Protein AF-A0A0Q5HDR3-F1 (afdb_monomer)

Mean predicted aligned error: 3.55 Å

Nearest PDB structures (foldseek):
  8e0n-assembly1_A  TM=6.871E-01  e=6.907E-01  synthetic construct
  8e0m-assembly4_L  TM=6.457E-01  e=6.907E-01  synthetic construct
  8uc6-assembly2_B  TM=6.193E-01  e=1.793E+00  Homo sapiens
  4niq-assembly1_A  TM=4.450E-01  e=1.903E+00  Saccharomyces cerevisiae S288C
  5fvk-assembly2_B  TM=4.483E-01  e=4.653E+00  Saccharomyces cerevisiae

pLDDT: mean 92.87, std 9.76, range [51.78, 98.19]

Solvent-accessible surface area (backbone atoms only — not comparable to full-atom values): 3915 Å² total; per-residue (Å²): 135,53,73,69,57,54,51,52,54,54,49,51,50,52,51,49,43,52,49,51,30,52,50,17,57,76,69,68,35,64,65,47,33,48,55,30,41,54,54,34,50,51,44,46,74,67,52,91,46,70,71,59,27,54,52,32,53,55,48,55,77,42,66,85,48,93,77,84,121

Secondary structure (DSSP, 8-state):
--HHHHHHHHHHHHHHHHHHHHHHHHTT-HHHHHHHHHHHHHHHHH-S-HHHHHHHHHHHHHTT-TT--

Sequence (69 aa):
MTKVMEFAAERDLLHRVHTDLAVARTTNDYDGIKEAVDDLEMIVQHTSFPLLRHRAQGLIARAFDPHDS

Foldseek 3Di:
DDPVVVVVVLVVQLVVLLVQLVVCLVVVVPVSLVVSLVSLVVSLVPPPDVVSNVVSVVCNVCSPPNPPD

Radius of gyration: 12.27 Å; Cα contacts (8 Å, |Δi|>4): 52; chains: 1; bounding box: 34×20×29 Å

Structure (mmCIF, N/CA/C/O backbone):
data_AF-A0A0Q5HDR3-F1
#
_entry.id   AF-A0A0Q5HDR3-F1
#
loop_
_atom_site.group_PDB
_atom_site.id
_atom_site.type_symbol
_atom_site.label_atom_id
_atom_site.label_alt_id
_atom_site.label_comp_id
_atom_site.label_asym_id
_atom_site.label_entity_id
_atom_site.label_seq_id
_atom_site.pdbx_PDB_ins_code
_atom_site.Cartn_x
_atom_site.Cartn_y
_atom_site.Cartn_z
_atom_site.occupancy
_atom_site.B_iso_or_equiv
_atom_site.auth_seq_id
_atom_site.auth_comp_id
_atom_site.auth_asym_id
_atom_site.auth_atom_id
_atom_site.pdbx_PDB_model_num
ATOM 1 N N . MET A 1 1 ? -22.147 2.634 11.231 1.00 61.03 1 MET A N 1
ATOM 2 C CA . MET A 1 1 ? -21.272 1.610 10.625 1.00 61.03 1 MET A CA 1
ATOM 3 C C . MET A 1 1 ? -20.644 0.828 11.771 1.00 61.03 1 MET A C 1
ATOM 5 O O . MET A 1 1 ? -20.362 1.442 12.792 1.00 61.03 1 MET A O 1
ATOM 9 N N . THR A 1 2 ? -20.556 -0.503 11.715 1.00 86.12 2 THR A N 1
ATOM 10 C CA . THR A 1 2 ? -19.893 -1.270 12.790 1.00 86.12 2 THR A CA 1
ATOM 11 C C . THR A 1 2 ? -18.390 -1.335 12.516 1.00 86.12 2 THR A C 1
ATOM 13 O O . THR A 1 2 ? -17.989 -1.357 11.354 1.00 86.12 2 THR A O 1
ATOM 16 N N . LYS A 1 3 ? -17.556 -1.454 13.560 1.00 85.31 3 LYS A N 1
ATOM 17 C CA . LYS A 1 3 ? -16.093 -1.630 13.410 1.00 85.31 3 LYS A CA 1
ATOM 18 C C . LYS A 1 3 ? -15.704 -2.785 12.477 1.00 85.31 3 LYS A C 1
ATOM 20 O O . LYS A 1 3 ? -14.654 -2.750 11.851 1.00 85.31 3 LYS A O 1
ATOM 25 N N . VAL A 1 4 ? -16.554 -3.809 12.376 1.00 88.75 4 VAL A N 1
ATOM 26 C CA . VAL A 1 4 ? -16.364 -4.949 11.463 1.00 88.75 4 VAL A CA 1
ATOM 27 C C . VAL A 1 4 ? -16.517 -4.527 9.998 1.00 88.75 4 VAL A C 1
ATOM 29 O O . VAL A 1 4 ? -15.736 -4.962 9.158 1.00 88.75 4 VAL A O 1
ATOM 32 N N . MET A 1 5 ? -17.495 -3.670 9.688 1.00 91.62 5 MET A N 1
ATOM 33 C CA . MET A 1 5 ? -17.696 -3.146 8.332 1.00 91.62 5 MET A CA 1
ATOM 34 C C . MET A 1 5 ? -16.576 -2.183 7.925 1.00 91.62 5 MET A C 1
ATOM 36 O O . MET A 1 5 ? -16.115 -2.242 6.791 1.00 91.62 5 MET A O 1
ATOM 40 N N . GLU A 1 6 ? -16.109 -1.342 8.851 1.00 91.88 6 GLU A N 1
ATOM 41 C CA . GLU A 1 6 ? -14.963 -0.444 8.633 1.00 91.88 6 GLU A CA 1
ATOM 42 C C . GLU A 1 6 ? -13.683 -1.241 8.356 1.00 91.88 6 GLU A C 1
ATOM 44 O O . GLU A 1 6 ? -12.999 -0.993 7.367 1.00 91.88 6 GLU A O 1
ATOM 49 N N . PHE A 1 7 ? -13.417 -2.276 9.161 1.00 93.38 7 PHE A N 1
ATOM 50 C CA . PHE A 1 7 ? -12.277 -3.165 8.945 1.00 93.38 7 PHE A CA 1
ATOM 51 C C . PHE A 1 7 ? -12.327 -3.860 7.581 1.00 93.38 7 PHE A C 1
ATOM 53 O O . PHE A 1 7 ? -11.309 -3.950 6.900 1.00 93.38 7 PHE A O 1
ATOM 60 N N . ALA A 1 8 ? -13.497 -4.366 7.178 1.00 95.12 8 ALA A N 1
ATOM 61 C CA . ALA A 1 8 ? -13.654 -5.026 5.886 1.00 95.12 8 ALA A CA 1
ATOM 62 C C . ALA A 1 8 ? -13.360 -4.068 4.722 1.00 95.12 8 ALA A C 1
ATOM 64 O O . ALA A 1 8 ? -12.608 -4.432 3.822 1.00 95.12 8 ALA A O 1
ATOM 65 N N . ALA A 1 9 ? -13.876 -2.837 4.782 1.00 95.00 9 ALA A N 1
ATOM 66 C CA . ALA A 1 9 ? -13.635 -1.825 3.758 1.00 95.00 9 ALA A CA 1
ATOM 67 C C . ALA A 1 9 ? -12.150 -1.434 3.662 1.00 95.00 9 ALA A C 1
ATOM 69 O O . ALA A 1 9 ? -11.591 -1.411 2.567 1.00 95.00 9 ALA A O 1
ATOM 70 N N . GLU A 1 10 ? -11.483 -1.188 4.794 1.00 95.75 10 GLU A N 1
ATOM 71 C CA . GLU A 1 10 ? -10.053 -0.851 4.799 1.00 95.75 10 GLU A CA 1
ATOM 72 C C . GLU A 1 10 ? -9.170 -2.028 4.356 1.00 95.75 10 GLU A C 1
ATOM 74 O O . GLU A 1 10 ? -8.162 -1.837 3.675 1.00 95.75 10 GLU A O 1
ATOM 79 N N . ARG A 1 11 ? -9.553 -3.265 4.691 1.00 97.00 11 ARG A N 1
ATOM 80 C CA . ARG A 1 11 ? -8.877 -4.46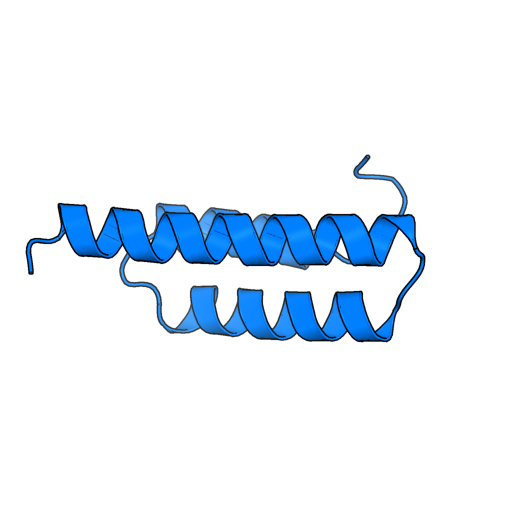8 4.190 1.00 97.00 11 ARG A CA 1
ATOM 81 C C . ARG A 1 11 ? -8.997 -4.575 2.670 1.00 97.00 11 ARG A C 1
ATOM 83 O O . ARG A 1 11 ? -8.018 -4.924 2.015 1.00 97.00 11 ARG A O 1
ATOM 90 N N . ASP A 1 12 ? -10.178 -4.312 2.123 1.00 97.38 12 ASP A N 1
ATOM 91 C CA . ASP A 1 12 ? -10.419 -4.400 0.683 1.00 97.38 12 ASP A CA 1
ATOM 92 C C . ASP A 1 12 ? -9.659 -3.296 -0.072 1.00 97.38 12 ASP A C 1
ATOM 94 O O . ASP A 1 12 ? -9.068 -3.572 -1.117 1.00 97.38 12 ASP A O 1
ATOM 98 N N . LEU A 1 13 ? -9.563 -2.090 0.504 1.00 96.62 13 LEU A N 1
ATOM 99 C CA . LEU A 1 13 ? -8.681 -1.027 0.011 1.00 96.62 13 LEU A CA 1
ATOM 100 C C . LEU A 1 13 ? -7.214 -1.481 -0.009 1.00 96.62 13 LEU A C 1
ATOM 102 O O . LEU A 1 13 ? -6.565 -1.407 -1.048 1.00 96.62 13 LEU A O 1
ATOM 106 N N . LEU A 1 14 ? -6.705 -2.021 1.103 1.00 97.56 14 LEU A N 1
ATOM 107 C CA . LEU A 1 14 ? -5.328 -2.517 1.182 1.00 97.56 14 LEU A CA 1
ATOM 108 C C . LEU A 1 14 ? -5.050 -3.633 0.162 1.00 97.56 14 LEU A C 1
ATOM 110 O O . LEU A 1 14 ? -3.971 -3.685 -0.424 1.00 97.56 14 LEU A O 1
ATOM 114 N N . HIS A 1 15 ? -6.006 -4.538 -0.062 1.00 97.81 15 HIS A N 1
ATOM 115 C CA . HIS A 1 15 ? -5.876 -5.578 -1.085 1.00 97.81 15 HIS A CA 1
ATOM 116 C C . HIS A 1 15 ? -5.810 -5.008 -2.502 1.00 97.81 15 HIS A C 1
ATOM 118 O O . HIS A 1 15 ? -5.044 -5.523 -3.319 1.00 97.81 15 HIS A O 1
ATOM 124 N N . ARG A 1 16 ? -6.583 -3.958 -2.792 1.00 98.00 16 ARG A N 1
ATOM 125 C CA . ARG A 1 16 ? -6.529 -3.275 -4.083 1.00 98.00 16 ARG A CA 1
ATOM 126 C C . ARG A 1 16 ? -5.159 -2.642 -4.314 1.00 98.00 16 ARG A C 1
ATOM 128 O O . ARG A 1 16 ? -4.504 -3.012 -5.278 1.00 98.00 16 ARG A O 1
ATOM 135 N N . VAL A 1 17 ? -4.684 -1.822 -3.375 1.00 97.50 17 VAL A N 1
ATOM 136 C CA . VAL A 1 17 ? -3.370 -1.161 -3.480 1.00 97.50 17 VAL A CA 1
ATOM 137 C C . VAL A 1 17 ? -2.235 -2.185 -3.595 1.00 97.50 17 VAL A C 1
ATOM 139 O O . VAL A 1 17 ? -1.308 -2.014 -4.378 1.00 97.50 17 VAL A O 1
ATOM 142 N N . HIS A 1 18 ? -2.323 -3.311 -2.879 1.00 97.12 18 HIS A N 1
ATOM 143 C CA 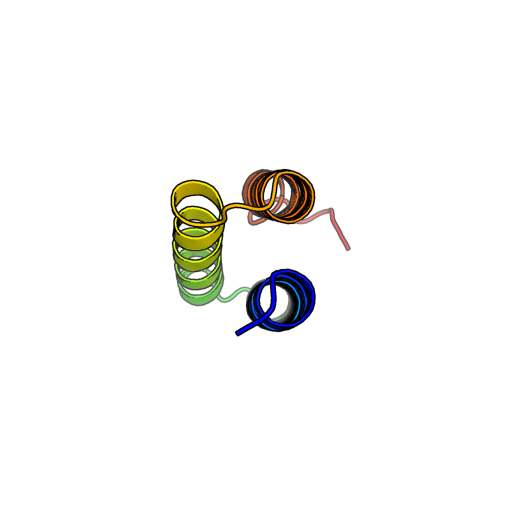. HIS A 1 18 ? -1.358 -4.403 -3.024 1.00 97.12 18 HIS A CA 1
ATOM 144 C C . HIS A 1 18 ? -1.369 -5.029 -4.429 1.00 97.12 18 HIS A C 1
ATOM 146 O O . HIS A 1 18 ? -0.314 -5.379 -4.954 1.00 97.12 18 HIS A O 1
ATOM 152 N N . THR A 1 19 ? -2.548 -5.174 -5.038 1.00 96.62 19 THR A N 1
ATOM 153 C CA . THR A 1 19 ? -2.678 -5.686 -6.410 1.00 96.62 19 THR A CA 1
ATOM 154 C C . THR A 1 19 ? -2.077 -4.697 -7.406 1.00 96.62 19 THR A C 1
ATOM 156 O O . THR A 1 19 ? -1.307 -5.112 -8.267 1.00 96.62 19 THR A O 1
ATOM 159 N N . ASP A 1 20 ? -2.366 -3.405 -7.246 1.00 96.44 20 ASP A N 1
ATOM 160 C CA . ASP A 1 20 ? -1.838 -2.342 -8.106 1.00 96.44 20 ASP A CA 1
ATOM 161 C C . ASP A 1 20 ? -0.300 -2.271 -8.004 1.00 96.44 20 ASP A C 1
ATOM 163 O O . ASP A 1 20 ? 0.385 -2.272 -9.028 1.00 96.44 20 ASP A O 1
ATOM 167 N N . LEU A 1 21 ? 0.257 -2.373 -6.788 1.00 95.94 21 LEU A N 1
ATOM 168 C CA . LEU A 1 21 ? 1.703 -2.490 -6.561 1.00 95.94 21 LEU A CA 1
ATOM 169 C C . LEU A 1 21 ? 2.303 -3.717 -7.264 1.00 95.94 21 LEU A C 1
ATOM 171 O O . LEU A 1 21 ? 3.361 -3.622 -7.885 1.00 95.94 21 LEU A O 1
ATOM 175 N N . ALA A 1 22 ? 1.652 -4.880 -7.169 1.00 94.69 22 ALA A N 1
ATOM 176 C CA . ALA A 1 22 ? 2.130 -6.095 -7.821 1.00 94.69 22 ALA A CA 1
ATOM 177 C C . ALA A 1 22 ? 2.138 -5.942 -9.350 1.00 94.69 22 ALA A C 1
ATOM 179 O O . ALA A 1 22 ? 3.130 -6.288 -9.990 1.00 94.69 22 ALA A O 1
ATOM 180 N N . VAL A 1 23 ? 1.078 -5.369 -9.929 1.00 95.12 23 VAL A N 1
ATOM 181 C CA . VAL A 1 23 ? 1.003 -5.083 -11.369 1.00 95.12 23 VAL A CA 1
ATOM 182 C C . VAL A 1 23 ? 2.132 -4.141 -11.778 1.00 95.12 23 VAL A C 1
ATOM 184 O O . VAL A 1 23 ? 2.908 -4.500 -12.663 1.00 95.12 23 VAL A O 1
ATOM 187 N N . ALA A 1 24 ? 2.294 -3.011 -11.087 1.00 95.12 24 ALA A N 1
ATOM 188 C CA . ALA A 1 24 ? 3.336 -2.033 -11.385 1.00 95.12 24 ALA 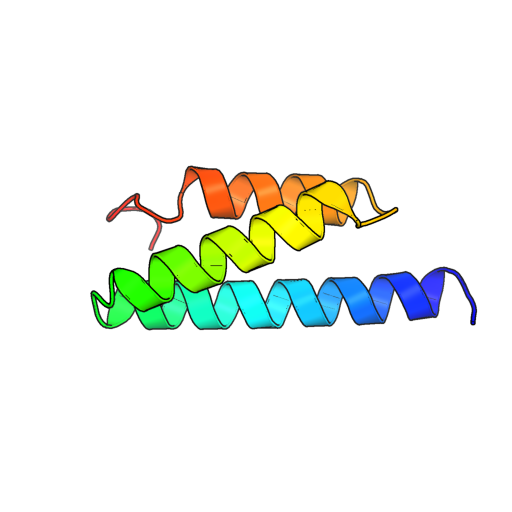A CA 1
ATOM 189 C C . ALA A 1 24 ? 4.748 -2.646 -11.320 1.00 95.12 24 ALA A C 1
ATOM 191 O O . ALA A 1 24 ? 5.579 -2.411 -12.199 1.00 95.12 24 ALA A O 1
ATOM 192 N N . ARG A 1 25 ? 5.008 -3.531 -10.346 1.00 92.75 25 ARG A N 1
ATOM 193 C CA . ARG A 1 25 ? 6.264 -4.299 -10.267 1.00 92.75 25 ARG A CA 1
ATOM 194 C C . ARG A 1 25 ? 6.448 -5.227 -11.465 1.00 92.75 25 ARG A C 1
ATOM 196 O O . ARG A 1 25 ? 7.522 -5.235 -12.061 1.00 92.75 25 ARG A O 1
ATOM 203 N N . THR A 1 26 ? 5.413 -5.968 -11.866 1.00 93.62 26 THR A N 1
ATOM 204 C CA . THR A 1 26 ? 5.503 -6.875 -13.027 1.00 93.62 26 THR A CA 1
ATOM 205 C C . THR A 1 26 ? 5.723 -6.148 -14.353 1.00 93.62 26 THR A C 1
ATOM 207 O O . THR A 1 26 ? 6.363 -6.695 -15.250 1.00 93.62 26 THR A O 1
ATOM 210 N N . THR A 1 27 ? 5.235 -4.913 -14.484 1.00 94.38 27 THR A N 1
ATOM 211 C CA . THR A 1 27 ? 5.405 -4.089 -15.687 1.00 94.38 27 THR A CA 1
ATOM 212 C C . THR A 1 27 ? 6.635 -3.184 -15.633 1.00 94.38 27 THR A C 1
ATOM 214 O O . THR A 1 27 ? 6.891 -2.475 -16.603 1.00 94.38 27 THR A O 1
ATOM 217 N N . ASN A 1 28 ? 7.416 -3.222 -14.545 1.00 92.00 28 ASN A N 1
ATOM 218 C CA . ASN A 1 28 ? 8.495 -2.268 -14.253 1.00 92.00 28 ASN A CA 1
ATOM 219 C C . ASN A 1 28 ? 8.033 -0.799 -14.340 1.00 92.00 28 ASN A C 1
ATOM 221 O O . ASN A 1 28 ? 8.792 0.080 -14.753 1.00 92.00 28 ASN A O 1
ATOM 225 N N . ASP A 1 29 ? 6.781 -0.540 -13.966 1.00 95.44 29 ASP A N 1
ATOM 226 C CA . ASP A 1 29 ? 6.205 0.797 -13.908 1.00 95.44 29 ASP A CA 1
ATOM 227 C C . ASP A 1 29 ? 6.611 1.473 -12.596 1.00 95.44 29 ASP A C 1
ATOM 229 O O . ASP A 1 29 ? 5.994 1.290 -11.547 1.00 95.44 29 ASP A O 1
ATOM 233 N N . TYR A 1 30 ? 7.708 2.223 -12.647 1.00 94.56 30 TYR A N 1
ATOM 234 C CA . TYR A 1 30 ? 8.272 2.868 -11.466 1.00 94.56 30 TYR A CA 1
ATOM 235 C C . TYR A 1 30 ? 7.370 3.963 -10.885 1.00 94.56 30 TYR A C 1
ATOM 237 O O . TYR A 1 30 ? 7.353 4.150 -9.666 1.00 94.56 30 TYR A O 1
ATOM 245 N N . ASP A 1 31 ? 6.619 4.666 -11.731 1.00 97.06 31 ASP A N 1
ATOM 246 C CA . ASP A 1 31 ? 5.684 5.691 -11.273 1.00 97.06 31 ASP A CA 1
ATOM 247 C C . ASP A 1 31 ? 4.468 5.027 -10.616 1.00 97.06 31 ASP A C 1
ATOM 249 O O . ASP A 1 31 ? 4.105 5.404 -9.504 1.00 97.06 31 ASP A O 1
ATOM 253 N N . GLY A 1 32 ? 3.953 3.936 -11.195 1.00 97.31 32 GLY A N 1
ATOM 254 C CA . GLY A 1 32 ? 2.910 3.120 -10.565 1.00 97.31 32 GLY A CA 1
ATOM 255 C C . GLY A 1 32 ? 3.329 2.515 -9.217 1.00 97.31 32 GLY A C 1
ATOM 256 O O . GLY A 1 32 ? 2.530 2.462 -8.282 1.00 97.31 32 GLY A O 1
ATOM 257 N N . ILE A 1 33 ? 4.597 2.106 -9.059 1.00 96.62 33 ILE A N 1
ATOM 258 C CA . ILE A 1 33 ? 5.118 1.646 -7.758 1.00 96.62 33 ILE A CA 1
ATOM 259 C C . ILE A 1 33 ? 5.092 2.785 -6.731 1.00 96.62 33 ILE A C 1
ATOM 261 O O . ILE A 1 33 ? 4.709 2.551 -5.586 1.00 96.62 33 ILE A O 1
ATOM 265 N N . LYS A 1 34 ? 5.489 4.005 -7.115 1.00 97.62 34 LYS A N 1
ATOM 266 C CA . LYS A 1 34 ? 5.449 5.169 -6.216 1.00 97.62 34 LYS A CA 1
ATOM 267 C C . LYS A 1 34 ? 4.027 5.524 -5.805 1.00 97.62 34 LYS A C 1
ATOM 269 O O . LYS A 1 34 ? 3.791 5.687 -4.616 1.00 97.62 34 LYS A O 1
ATOM 274 N N . GLU A 1 35 ? 3.096 5.575 -6.755 1.00 97.69 35 GLU A N 1
ATOM 275 C CA . GLU A 1 35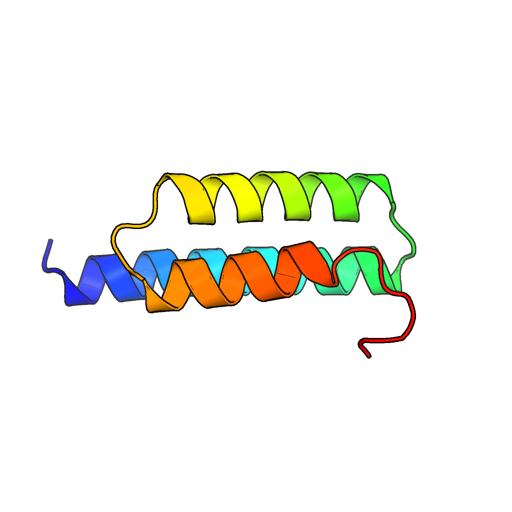 ? 1.684 5.845 -6.464 1.00 97.69 35 GLU A CA 1
ATOM 276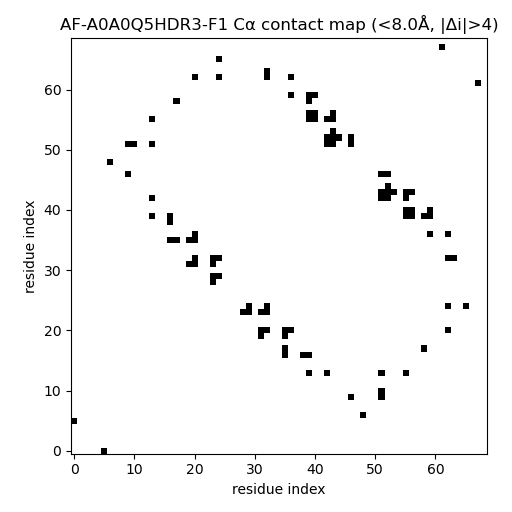 C C . GLU A 1 35 ? 1.119 4.820 -5.472 1.00 97.69 35 GLU A C 1
ATOM 278 O O . GLU A 1 35 ? 0.508 5.186 -4.468 1.00 97.69 35 GLU A O 1
ATOM 283 N N . ALA A 1 36 ? 1.410 3.532 -5.678 1.00 97.62 36 ALA A N 1
ATOM 284 C CA . ALA A 1 36 ? 0.977 2.494 -4.751 1.00 97.62 36 ALA A CA 1
ATOM 285 C C . ALA A 1 36 ? 1.644 2.611 -3.366 1.00 97.62 36 AL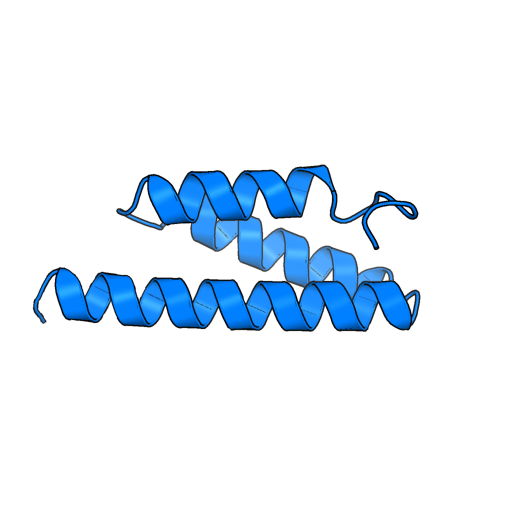A A C 1
ATOM 287 O O . ALA A 1 36 ? 1.023 2.283 -2.355 1.00 97.62 36 ALA A O 1
ATOM 288 N N . VAL A 1 37 ? 2.897 3.076 -3.285 1.00 97.75 37 VAL A N 1
ATOM 289 C CA . VAL A 1 37 ? 3.565 3.359 -2.003 1.00 97.75 37 VAL A CA 1
ATOM 290 C C . VAL A 1 37 ? 2.902 4.530 -1.283 1.00 97.75 37 VAL A C 1
ATOM 292 O O . VAL A 1 37 ? 2.611 4.392 -0.095 1.00 97.75 37 VAL A O 1
ATOM 295 N N . ASP A 1 38 ? 2.598 5.624 -1.978 1.00 98.19 38 ASP A N 1
ATOM 296 C CA . ASP A 1 38 ? 1.912 6.787 -1.402 1.00 98.19 38 ASP A CA 1
ATOM 297 C C . ASP A 1 38 ? 0.531 6.390 -0.838 1.00 98.19 38 ASP A C 1
ATOM 299 O O . ASP A 1 38 ? 0.168 6.753 0.287 1.00 98.19 38 ASP A O 1
ATOM 303 N N . ASP A 1 39 ? -0.213 5.547 -1.560 1.00 97.94 39 ASP A N 1
ATOM 304 C CA . ASP A 1 39 ? -1.484 4.986 -1.091 1.00 97.94 39 AS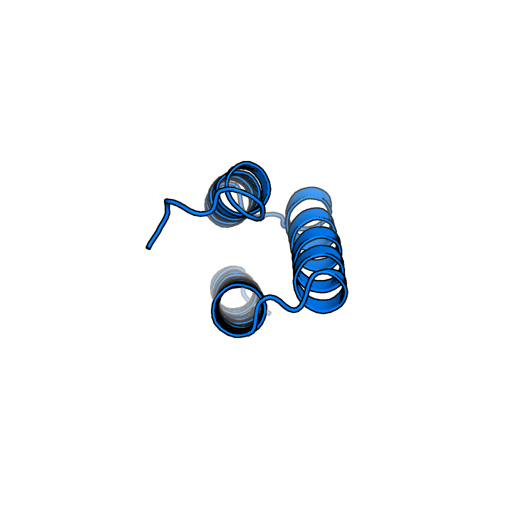P A CA 1
ATOM 305 C C . ASP A 1 39 ? -1.315 4.107 0.162 1.00 97.94 39 ASP A C 1
ATOM 307 O O . ASP A 1 39 ? -2.105 4.191 1.113 1.00 97.94 39 ASP A O 1
ATOM 311 N N . LEU A 1 40 ? -0.272 3.271 0.210 1.00 98.06 40 LEU A N 1
ATOM 312 C CA . LEU A 1 40 ? 0.048 2.475 1.399 1.00 98.06 40 LEU A CA 1
ATOM 313 C C . LEU A 1 40 ? 0.421 3.366 2.589 1.00 98.06 40 LEU A C 1
ATOM 315 O 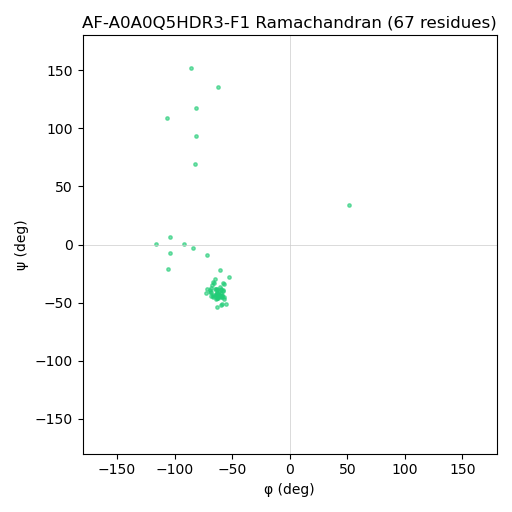O . LEU A 1 40 ? 0.025 3.062 3.719 1.00 98.06 40 LEU A O 1
ATOM 319 N N . GLU A 1 41 ? 1.144 4.464 2.367 1.00 97.94 41 GLU A N 1
ATOM 320 C CA . GLU A 1 41 ? 1.478 5.436 3.409 1.00 97.94 41 GLU A CA 1
ATOM 321 C C . GLU A 1 41 ? 0.224 6.109 3.974 1.00 97.94 41 GLU A C 1
ATOM 323 O O . GLU A 1 41 ? 0.086 6.209 5.199 1.00 97.94 41 GLU A O 1
ATOM 328 N N . MET A 1 42 ? -0.740 6.476 3.122 1.00 97.69 42 MET A N 1
ATOM 329 C CA . MET A 1 42 ? -2.041 6.976 3.577 1.00 97.69 42 MET A CA 1
ATOM 330 C C . MET A 1 42 ? -2.762 5.951 4.460 1.00 97.69 42 MET A C 1
ATOM 332 O O . MET A 1 42 ? -3.267 6.301 5.532 1.00 97.69 42 MET A O 1
ATOM 336 N N . ILE A 1 43 ? -2.770 4.670 4.070 1.00 96.38 43 ILE A N 1
ATOM 337 C CA . ILE A 1 43 ? -3.358 3.600 4.892 1.00 96.38 43 ILE A CA 1
ATOM 338 C C . ILE A 1 43 ? -2.649 3.523 6.248 1.00 96.38 43 ILE A C 1
ATOM 340 O O . ILE A 1 43 ? -3.317 3.451 7.279 1.00 96.38 43 ILE A O 1
ATOM 344 N N . VAL A 1 44 ? -1.314 3.572 6.282 1.00 97.69 44 VAL A N 1
ATOM 345 C CA . VAL A 1 44 ? -0.535 3.520 7.530 1.00 97.69 44 VAL A CA 1
ATOM 346 C C . VAL A 1 44 ? -0.896 4.668 8.475 1.00 97.69 44 VAL A C 1
ATOM 348 O O . VAL A 1 44 ? -1.050 4.434 9.682 1.00 97.69 44 VAL A O 1
ATOM 351 N N . GLN A 1 45 ? -1.037 5.881 7.933 1.00 97.12 45 GLN A N 1
ATOM 352 C CA . GLN A 1 45 ? -1.325 7.096 8.694 1.00 97.12 45 GLN A CA 1
ATOM 353 C C . GLN A 1 45 ? -2.763 7.137 9.227 1.00 97.12 45 GLN A C 1
ATOM 355 O O . GLN A 1 45 ? -2.980 7.582 10.355 1.00 97.12 45 GLN A O 1
ATOM 360 N N . HIS A 1 46 ? -3.738 6.660 8.449 1.00 96.12 46 HIS A N 1
ATOM 361 C CA . HIS A 1 46 ? -5.158 6.870 8.747 1.00 96.12 46 HIS A CA 1
ATOM 362 C C . HIS A 1 46 ? -5.896 5.642 9.282 1.00 96.12 46 HIS A C 1
ATOM 364 O O . HIS A 1 46 ? -6.924 5.801 9.945 1.00 96.12 46 HIS A O 1
ATOM 370 N N . THR A 1 47 ? -5.392 4.425 9.054 1.00 94.94 47 THR A N 1
ATOM 371 C CA . THR A 1 47 ? -6.064 3.221 9.553 1.00 94.94 47 THR A CA 1
ATOM 372 C C . THR A 1 47 ? -6.129 3.220 11.076 1.00 94.94 47 THR A C 1
ATOM 374 O O . THR A 1 47 ? -5.136 3.454 11.775 1.00 94.94 47 THR A O 1
ATOM 377 N N . SER A 1 48 ? -7.295 2.872 11.616 1.00 95.19 48 SER A N 1
ATOM 378 C CA . SER A 1 48 ? -7.456 2.595 13.049 1.00 95.19 48 SER A CA 1
ATOM 379 C C . SER A 1 48 ? -7.086 1.152 13.415 1.00 95.19 48 SER A C 1
ATOM 381 O O . SER A 1 48 ? -7.105 0.793 14.594 1.00 95.19 48 SER A O 1
ATOM 383 N N . PHE A 1 49 ? -6.727 0.316 12.433 1.00 96.81 49 PHE A N 1
ATOM 384 C CA . PHE A 1 49 ? -6.510 -1.117 12.605 1.00 96.81 49 PHE A CA 1
ATOM 385 C C . PHE A 1 49 ? -5.014 -1.474 12.552 1.00 96.81 49 PHE A C 1
ATOM 387 O O . PHE A 1 49 ? -4.414 -1.490 11.475 1.00 96.81 49 PHE A O 1
ATOM 394 N N . PRO A 1 50 ? -4.386 -1.843 13.689 1.00 96.88 50 PRO A N 1
ATOM 395 C CA . PRO A 1 50 ? -2.950 -2.134 13.743 1.00 96.88 50 PRO A CA 1
ATOM 396 C C . PRO A 1 50 ? -2.496 -3.245 12.791 1.00 96.88 50 PRO A C 1
ATOM 398 O O . PRO A 1 50 ? -1.394 -3.182 12.255 1.00 96.88 50 PRO A O 1
ATOM 401 N N . LEU A 1 51 ? -3.353 -4.243 12.551 1.00 96.94 51 LEU A N 1
ATOM 402 C CA . LEU A 1 51 ? -3.066 -5.335 11.621 1.00 96.94 51 LEU A CA 1
ATOM 403 C C . LEU A 1 51 ? -2.906 -4.834 10.177 1.00 96.94 51 LEU A C 1
ATOM 405 O O . LEU A 1 51 ? -1.983 -5.255 9.483 1.00 96.94 51 LEU A O 1
ATOM 409 N N . LEU A 1 52 ? -3.785 -3.927 9.735 1.00 97.50 52 LEU A N 1
ATOM 410 C CA . LEU A 1 52 ? -3.721 -3.350 8.390 1.00 97.50 52 LEU A CA 1
ATOM 411 C C . LEU A 1 52 ? -2.504 -2.435 8.260 1.00 97.50 52 LEU A C 1
ATOM 413 O O . LEU A 1 52 ? -1.774 -2.538 7.277 1.00 97.50 52 LEU A O 1
ATOM 417 N N . ARG A 1 53 ? -2.218 -1.640 9.300 1.00 98.19 53 ARG A N 1
ATOM 418 C CA . ARG A 1 53 ? -1.007 -0.811 9.375 1.00 98.19 53 ARG A CA 1
ATOM 419 C C . ARG A 1 53 ? 0.264 -1.634 9.197 1.00 98.19 53 ARG A C 1
ATOM 421 O O . ARG A 1 53 ? 1.096 -1.300 8.363 1.00 98.19 53 ARG A O 1
ATOM 428 N N . HIS A 1 54 ? 0.403 -2.717 9.962 1.00 97.88 54 HIS A N 1
ATOM 429 C CA . HIS A 1 54 ? 1.592 -3.566 9.909 1.00 97.88 54 HIS A CA 1
ATOM 430 C C . HIS A 1 54 ? 1.780 -4.198 8.525 1.00 97.88 54 HIS A C 1
ATOM 432 O O . HIS A 1 54 ? 2.890 -4.242 7.999 1.00 97.88 54 HIS A O 1
ATOM 438 N N . ARG A 1 55 ? 0.683 -4.641 7.901 1.00 97.06 55 ARG A N 1
ATOM 439 C CA . ARG A 1 55 ? 0.727 -5.206 6.553 1.00 97.06 55 ARG A CA 1
ATOM 440 C C . ARG A 1 55 ? 1.114 -4.163 5.502 1.00 97.06 55 ARG A C 1
ATOM 442 O O . ARG A 1 55 ? 1.959 -4.463 4.667 1.00 97.06 55 ARG A O 1
ATOM 449 N N . ALA A 1 56 ? 0.557 -2.953 5.569 1.00 97.69 56 ALA A N 1
ATOM 450 C CA . ALA A 1 56 ? 0.918 -1.864 4.663 1.00 97.69 56 ALA A CA 1
ATOM 451 C C . ALA A 1 56 ? 2.403 -1.475 4.792 1.00 97.69 56 ALA A C 1
ATOM 453 O O . ALA A 1 56 ? 3.098 -1.384 3.786 1.00 97.69 56 ALA A O 1
ATOM 454 N N . GLN A 1 57 ? 2.929 -1.371 6.018 1.00 97.88 57 GLN A N 1
ATOM 455 C CA . GLN A 1 57 ? 4.362 -1.142 6.263 1.00 97.88 57 GLN A CA 1
ATOM 456 C C . GLN A 1 57 ? 5.250 -2.234 5.650 1.00 97.88 57 GLN A C 1
ATOM 458 O O . GLN A 1 57 ? 6.305 -1.932 5.097 1.00 97.88 57 GLN A O 1
ATOM 463 N N . GLY A 1 58 ? 4.822 -3.499 5.727 1.00 96.75 58 GLY A N 1
ATOM 464 C CA . GLY A 1 58 ? 5.534 -4.614 5.105 1.00 96.75 58 GLY A CA 1
ATOM 465 C C . GLY A 1 58 ? 5.598 -4.507 3.580 1.00 96.75 58 GLY A C 1
ATOM 466 O O . GLY A 1 58 ? 6.641 -4.797 3.003 1.00 96.75 58 GLY A O 1
ATOM 467 N N . LEU A 1 59 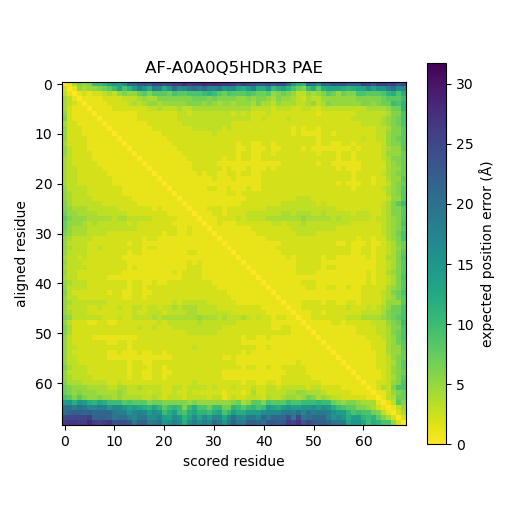? 4.515 -4.052 2.942 1.00 96.12 59 LEU A N 1
ATOM 468 C CA . LEU A 1 59 ? 4.474 -3.823 1.496 1.00 96.12 59 LEU A CA 1
ATOM 469 C C . LEU A 1 59 ? 5.371 -2.651 1.083 1.00 96.12 59 LEU A C 1
ATOM 471 O O . LEU A 1 59 ? 6.152 -2.799 0.150 1.00 96.12 59 LEU A O 1
ATOM 475 N N . ILE A 1 60 ? 5.336 -1.534 1.818 1.00 96.81 60 ILE A N 1
ATOM 476 C CA . ILE A 1 60 ? 6.210 -0.372 1.571 1.00 96.81 60 ILE A CA 1
ATOM 477 C C . ILE A 1 60 ? 7.685 -0.782 1.627 1.00 96.81 60 ILE A C 1
ATOM 479 O O . ILE A 1 60 ? 8.453 -0.466 0.722 1.00 96.81 60 ILE A O 1
ATOM 483 N N . ALA A 1 61 ? 8.079 -1.540 2.656 1.00 95.56 61 ALA A N 1
ATOM 484 C CA . ALA A 1 61 ? 9.466 -1.966 2.846 1.00 95.56 61 ALA A CA 1
ATOM 485 C C . ALA A 1 61 ? 10.019 -2.813 1.685 1.00 95.56 61 ALA A C 1
ATOM 487 O O . ALA A 1 61 ? 11.234 -2.904 1.526 1.00 95.56 61 ALA A O 1
ATOM 488 N N . ARG A 1 62 ? 9.139 -3.434 0.891 1.00 93.94 62 ARG A N 1
ATOM 489 C CA . ARG A 1 62 ? 9.490 -4.334 -0.216 1.00 93.94 62 ARG A CA 1
ATOM 490 C C . ARG A 1 62 ? 9.061 -3.811 -1.584 1.00 93.94 62 ARG A C 1
ATOM 492 O O . ARG A 1 62 ? 9.317 -4.470 -2.585 1.00 93.94 62 ARG A O 1
ATOM 499 N N . ALA A 1 63 ? 8.443 -2.632 -1.650 1.00 91.25 63 ALA A N 1
ATOM 500 C CA . ALA A 1 63 ? 7.873 -2.087 -2.882 1.00 91.25 63 ALA A CA 1
ATOM 501 C C . ALA A 1 63 ? 8.908 -1.965 -4.013 1.00 91.25 63 ALA A C 1
ATOM 503 O O . ALA A 1 63 ? 8.588 -2.198 -5.176 1.00 91.25 63 ALA A O 1
ATOM 504 N N . PHE A 1 64 ? 10.159 -1.673 -3.652 1.00 88.94 64 PHE A N 1
ATOM 505 C CA . PHE A 1 64 ? 11.282 -1.539 -4.581 1.00 88.94 64 PHE A CA 1
ATOM 506 C C . PHE A 1 64 ? 12.240 -2.740 -4.570 1.00 88.94 64 PHE A C 1
ATOM 508 O O . PHE A 1 64 ? 13.285 -2.680 -5.215 1.00 88.94 64 PHE A O 1
ATOM 515 N N . ASP A 1 65 ? 11.921 -3.817 -3.844 1.00 85.25 65 ASP A N 1
ATOM 516 C CA . ASP A 1 65 ? 12.737 -5.032 -3.844 1.00 85.25 65 ASP A CA 1
ATOM 517 C C . ASP A 1 65 ? 12.391 -5.879 -5.085 1.00 85.25 65 ASP A C 1
ATOM 519 O O . ASP A 1 65 ? 11.245 -6.318 -5.227 1.00 85.25 65 ASP A O 1
ATOM 523 N N . PRO A 1 66 ? 13.331 -6.131 -6.013 1.00 65.12 66 PRO A N 1
ATOM 524 C CA . PRO A 1 66 ? 13.071 -6.938 -7.204 1.00 65.12 66 PRO A CA 1
ATOM 525 C C . PRO A 1 66 ? 12.919 -8.443 -6.912 1.00 65.12 66 PRO A C 1
ATOM 527 O O . PRO A 1 66 ? 12.539 -9.187 -7.813 1.00 65.12 66 PRO A O 1
ATOM 530 N N . HIS A 1 67 ? 13.206 -8.913 -5.691 1.00 59.84 67 HIS A N 1
ATOM 531 C CA . HIS A 1 67 ? 13.241 -10.343 -5.351 1.00 59.84 67 HIS A CA 1
ATOM 532 C C . HIS A 1 67 ? 12.028 -10.859 -4.564 1.00 59.84 67 HIS A C 1
ATOM 534 O O . HIS A 1 67 ? 11.902 -12.069 -4.382 1.00 59.84 67 HIS A O 1
ATOM 540 N N . ASP A 1 68 ? 11.119 -9.985 -4.126 1.00 61.50 68 ASP A N 1
ATOM 541 C CA . ASP A 1 68 ? 9.888 -10.377 -3.420 1.00 61.50 68 ASP A CA 1
ATOM 542 C C . ASP A 1 68 ? 8.812 -10.786 -4.451 1.00 61.50 68 ASP A C 1
ATOM 544 O O . ASP A 1 68 ? 7.898 -10.013 -4.738 1.00 61.50 68 ASP A O 1
ATOM 548 N N . SER A 1 69 ? 9.006 -11.925 -5.128 1.00 51.78 69 SER A N 1
ATOM 549 C CA . SER A 1 69 ? 8.063 -12.523 -6.100 1.00 51.78 69 SER A CA 1
ATOM 550 C C . SER A 1 69 ? 7.329 -13.718 -5.506 1.00 51.78 69 SER A C 1
ATOM 552 O O . SER A 1 69 ? 8.016 -14.573 -4.901 1.00 51.78 69 SER A O 1
#